Protein AF-A0A183BE46-F1 (afdb_monomer_lite)

Secondary structure (DSSP, 8-state):
-----HHHHHHHHHHHHHHHHHHHHHHHHHHHTTTS-EEEETTTTEEEEEETTTTEEEEEEE-TTS-EEEEEEEE---SS---HHHHHHHHHHHHHH----SS--HHHHHHHHHHHHHHHHHT-

Foldseek 3Di:
DDPPDPVNVVVVVLVVLLVVLVVVVVVLCVVCVVPFVWDADPVQQWIWGQQPQQQKTWIWHADSNLAIATDDIDRPDDPDDDDRVVRRVLGVVLSVVQDADPDSDVVVRNVSVNVSSNVSRVVD

Radius of gyration: 18.11 Å; chains: 1; bounding box: 39×26×67 Å

pLDDT: mean 83.11, std 14.56, range [40.28, 96.25]

Structure (mmCIF, N/CA/C/O backbone):
data_AF-A0A183BE46-F1
#
_entry.id   AF-A0A183BE46-F1
#
loop_
_atom_site.group_PDB
_atom_site.id
_atom_site.type_symbol
_atom_site.label_atom_id
_atom_site.label_alt_id
_atom_site.label_comp_id
_atom_site.label_asym_id
_atom_site.label_entity_id
_atom_site.label_seq_id
_atom_site.pdbx_PDB_ins_code
_atom_site.Cartn_x
_atom_site.Cartn_y
_atom_site.Cartn_z
_atom_site.occupancy
_atom_site.B_iso_or_equiv
_atom_site.auth_seq_id
_atom_site.auth_comp_id
_atom_site.auth_asym_id
_atom_site.auth_atom_id
_atom_site.pdbx_PDB_model_num
ATOM 1 N N . LEU A 1 1 ? -19.612 -8.156 41.092 1.00 40.28 1 LEU A N 1
ATOM 2 C CA . LEU A 1 1 ? -18.341 -7.564 40.618 1.00 40.28 1 LEU A CA 1
ATOM 3 C C . LEU A 1 1 ? -17.839 -8.424 39.471 1.00 40.28 1 LEU A C 1
ATOM 5 O O . LEU A 1 1 ? -17.419 -9.545 39.715 1.00 40.28 1 LEU A O 1
ATOM 9 N N . ALA A 1 2 ? -18.010 -7.967 38.230 1.00 49.69 2 ALA A N 1
ATOM 10 C CA . ALA A 1 2 ? -17.557 -8.710 37.059 1.00 49.69 2 ALA A CA 1
ATOM 11 C C . ALA A 1 2 ? -16.032 -8.586 36.957 1.00 49.69 2 ALA A C 1
ATOM 13 O O . ALA A 1 2 ? -15.508 -7.501 36.714 1.00 49.69 2 ALA A O 1
ATOM 14 N N . THR A 1 3 ? -15.321 -9.685 37.181 1.00 51.53 3 THR A N 1
ATOM 15 C CA . THR A 1 3 ? -13.897 -9.804 36.876 1.00 51.53 3 THR A CA 1
ATOM 16 C C . THR A 1 3 ? -13.743 -9.852 35.359 1.00 51.53 3 THR A C 1
ATOM 18 O O . THR A 1 3 ? -13.797 -10.913 34.742 1.00 51.53 3 THR A O 1
ATOM 21 N N . PHE A 1 4 ? -13.571 -8.691 34.725 1.00 56.66 4 PHE A N 1
ATOM 22 C CA . PHE A 1 4 ? -13.027 -8.664 33.372 1.00 56.66 4 PHE A CA 1
ATOM 23 C C . PHE A 1 4 ? -11.615 -9.251 33.438 1.00 56.66 4 PHE A C 1
ATOM 25 O O . PHE A 1 4 ? -10.715 -8.671 34.041 1.00 56.66 4 PHE A O 1
ATOM 32 N N . SER A 1 5 ? -11.438 -10.446 32.872 1.00 72.88 5 SER A N 1
ATOM 33 C CA . SER A 1 5 ? -10.120 -11.057 32.715 1.00 72.88 5 SER A CA 1
ATOM 34 C C . SER A 1 5 ? -9.223 -10.108 31.920 1.00 72.88 5 SER A C 1
ATOM 36 O O . SER A 1 5 ? -9.648 -9.576 30.891 1.00 72.88 5 SER A O 1
ATOM 38 N N . ALA A 1 6 ? -7.976 -9.925 32.363 1.00 72.25 6 ALA A N 1
ATOM 39 C CA . ALA A 1 6 ? -6.979 -9.125 31.652 1.00 72.25 6 ALA A CA 1
ATOM 40 C C . ALA A 1 6 ? -6.847 -9.546 30.174 1.00 72.25 6 ALA A C 1
ATOM 42 O O . ALA A 1 6 ? -6.674 -8.696 29.306 1.00 72.25 6 ALA A O 1
ATOM 43 N N . ALA A 1 7 ? -7.039 -10.835 29.866 1.00 76.56 7 ALA A N 1
ATOM 44 C CA . ALA A 1 7 ? -7.041 -11.346 28.495 1.00 76.56 7 ALA A CA 1
ATOM 45 C C . ALA A 1 7 ? -8.193 -10.778 27.643 1.00 76.56 7 ALA A C 1
ATOM 47 O O . ALA A 1 7 ? -8.002 -10.463 26.470 1.00 76.56 7 ALA A O 1
ATOM 48 N N . GLY A 1 8 ? -9.378 -10.596 28.237 1.00 79.62 8 GLY A N 1
ATOM 49 C CA . GLY A 1 8 ? -10.530 -9.994 27.563 1.00 79.62 8 GLY A CA 1
ATOM 50 C C . GLY A 1 8 ? -10.310 -8.513 27.259 1.00 79.62 8 GLY A C 1
ATOM 51 O O . GLY A 1 8 ? -10.593 -8.064 26.152 1.00 79.62 8 GLY A O 1
ATOM 52 N N . ALA A 1 9 ? -9.734 -7.766 28.205 1.00 83.00 9 ALA A N 1
ATOM 53 C CA . ALA A 1 9 ? -9.386 -6.361 27.991 1.00 83.00 9 ALA A CA 1
ATOM 54 C C . ALA A 1 9 ? -8.320 -6.190 26.892 1.00 83.00 9 ALA A C 1
ATOM 56 O O . ALA A 1 9 ? -8.456 -5.320 26.036 1.00 83.00 9 ALA A O 1
ATOM 57 N N . VAL A 1 10 ? -7.297 -7.053 26.862 1.00 86.88 10 VAL A N 1
ATOM 58 C CA . VAL A 1 10 ? -6.252 -7.034 25.822 1.00 86.88 10 VAL A CA 1
ATOM 59 C C . VAL A 1 10 ? -6.833 -7.306 24.432 1.00 86.88 10 VAL A C 1
ATOM 61 O O . VAL A 1 10 ? -6.495 -6.596 23.485 1.00 86.88 10 VAL A O 1
ATOM 64 N N . LEU A 1 11 ? -7.739 -8.281 24.305 1.00 88.81 11 LEU A N 1
ATOM 65 C CA . LEU A 1 11 ? -8.399 -8.587 23.032 1.00 88.81 11 LEU A CA 1
ATOM 66 C C . LEU A 1 11 ? -9.209 -7.389 22.513 1.00 88.81 11 LEU A C 1
ATOM 68 O O . LEU A 1 11 ? -9.102 -7.032 21.341 1.00 88.81 11 LEU A O 1
ATOM 72 N N . VAL A 1 12 ? -9.997 -6.751 23.384 1.00 90.00 12 VAL A N 1
ATOM 73 C CA . VAL A 1 12 ? -10.809 -5.580 23.018 1.00 90.00 12 VAL A CA 1
ATOM 74 C C . VAL A 1 12 ? -9.919 -4.424 22.564 1.00 90.00 12 VAL A C 1
ATOM 76 O O . VAL A 1 12 ? -10.164 -3.861 21.498 1.00 90.00 12 VAL A O 1
ATOM 79 N N . SER A 1 13 ? -8.852 -4.119 23.308 1.00 87.62 13 SER A N 1
ATOM 80 C CA . SER A 1 13 ? -7.895 -3.070 22.938 1.00 87.62 13 SER A CA 1
ATOM 81 C C . SER A 1 13 ? -7.216 -3.349 21.595 1.00 87.62 13 SER A C 1
ATOM 83 O O . SER A 1 13 ? -7.064 -2.443 20.776 1.00 87.62 13 SER A O 1
ATOM 85 N N . TYR A 1 14 ? -6.846 -4.606 21.329 1.00 88.81 14 TYR A N 1
ATOM 86 C CA . TYR A 1 14 ? -6.268 -5.009 20.046 1.00 88.81 14 TYR A CA 1
ATOM 87 C C . TYR A 1 14 ? -7.249 -4.799 18.883 1.00 88.81 14 TYR A C 1
ATOM 89 O O . TYR A 1 14 ? -6.884 -4.217 17.860 1.00 88.81 14 TYR A O 1
ATOM 97 N N . LEU A 1 15 ? -8.508 -5.217 19.045 1.00 91.38 15 LEU A N 1
ATOM 98 C CA . LEU A 1 15 ? -9.544 -5.035 18.026 1.00 91.38 15 LEU A CA 1
ATOM 99 C C . LEU A 1 15 ? -9.830 -3.553 17.762 1.00 91.38 15 LEU A C 1
ATOM 101 O O . LEU A 1 15 ? -9.917 -3.147 16.605 1.00 91.38 15 LEU A O 1
ATOM 105 N N . GLN A 1 16 ? -9.923 -2.737 18.813 1.00 91.94 16 GLN A N 1
ATOM 106 C CA . GLN A 1 16 ? -10.114 -1.291 18.686 1.00 91.94 16 GLN A CA 1
ATOM 107 C C . GLN A 1 16 ? -8.945 -0.626 17.956 1.00 91.94 16 GLN A C 1
ATOM 109 O O . GLN A 1 16 ? -9.166 0.166 17.042 1.00 91.94 16 GLN A O 1
ATOM 114 N N . SER A 1 17 ? -7.706 -0.980 18.309 1.00 90.62 17 SER A N 1
ATOM 115 C CA . SER A 1 17 ? -6.513 -0.464 17.633 1.00 90.62 17 SER A CA 1
ATOM 116 C C . SER A 1 17 ? -6.513 -0.816 16.146 1.00 90.62 17 SER A C 1
ATOM 118 O O . SER A 1 17 ? -6.275 0.061 15.317 1.00 90.62 17 SER A O 1
ATOM 120 N N . ARG A 1 18 ? -6.845 -2.063 15.796 1.00 91.69 18 ARG A N 1
ATOM 121 C CA . ARG A 1 18 ? -6.942 -2.494 14.399 1.00 91.69 18 ARG A CA 1
ATOM 122 C C . ARG A 1 18 ? -8.013 -1.716 13.630 1.00 91.69 18 ARG A C 1
ATOM 124 O O . ARG A 1 18 ? -7.743 -1.256 12.526 1.00 91.69 18 ARG A O 1
ATOM 131 N N . LEU A 1 19 ? -9.201 -1.539 14.211 1.00 93.69 19 LEU A N 1
ATOM 132 C CA . LEU A 1 19 ? -10.288 -0.780 13.581 1.00 93.69 19 LEU A CA 1
ATOM 133 C C . LEU A 1 19 ? -9.902 0.684 13.336 1.00 93.69 19 LEU A C 1
ATOM 135 O O . LEU A 1 19 ? -10.228 1.228 12.285 1.00 93.69 19 LEU A O 1
ATOM 139 N N . LEU A 1 20 ? -9.186 1.308 14.276 1.00 93.81 20 LEU A N 1
ATOM 140 C CA . LEU A 1 20 ? -8.682 2.674 14.117 1.00 93.81 20 LEU A CA 1
ATOM 141 C C . LEU A 1 20 ? -7.651 2.773 12.989 1.00 93.81 20 LEU A C 1
ATOM 143 O O . LEU A 1 20 ? -7.758 3.662 12.149 1.00 93.81 20 LEU A O 1
ATOM 147 N N . VAL A 1 21 ? -6.693 1.844 12.935 1.00 92.81 21 VAL A N 1
ATOM 148 C CA . VAL A 1 21 ? -5.698 1.777 11.852 1.00 92.81 21 VAL A CA 1
ATOM 149 C C . VAL A 1 21 ? -6.381 1.626 10.495 1.00 92.81 21 VAL A C 1
ATOM 151 O O . VAL A 1 21 ? -6.057 2.357 9.563 1.00 92.81 21 VAL A O 1
ATOM 154 N N . ASP A 1 22 ? -7.347 0.713 10.385 1.00 93.50 22 ASP A N 1
ATOM 155 C CA . ASP A 1 22 ? -8.064 0.467 9.133 1.00 93.50 22 ASP A CA 1
ATOM 156 C C . ASP A 1 22 ? -8.912 1.686 8.719 1.00 93.50 22 ASP A C 1
ATOM 158 O O . ASP A 1 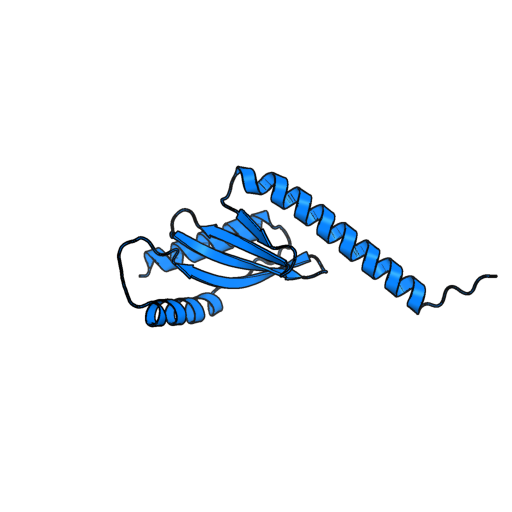22 ? -8.988 2.014 7.534 1.00 93.50 22 ASP A O 1
ATOM 162 N N . ALA A 1 23 ? -9.503 2.410 9.675 1.00 93.81 23 ALA A N 1
ATOM 163 C CA . ALA A 1 23 ? -10.226 3.652 9.404 1.00 93.81 23 ALA A CA 1
ATOM 164 C C . ALA A 1 23 ? -9.300 4.773 8.901 1.00 93.81 23 ALA A C 1
ATOM 166 O O . ALA A 1 23 ? -9.628 5.430 7.911 1.00 93.81 23 ALA A O 1
ATOM 167 N N . CYS A 1 24 ? -8.140 4.966 9.539 1.00 93.62 24 CYS A N 1
ATOM 168 C CA . CYS A 1 24 ? -7.131 5.932 9.097 1.00 93.62 24 CYS A CA 1
ATOM 169 C C . CYS A 1 24 ? -6.619 5.599 7.693 1.00 93.62 24 CYS A C 1
ATOM 171 O O . CYS A 1 24 ? -6.650 6.458 6.815 1.00 93.62 24 CYS A O 1
ATOM 173 N N . LEU A 1 25 ? -6.251 4.336 7.451 1.00 94.31 25 LEU A N 1
ATOM 174 C CA . LEU A 1 25 ? -5.797 3.884 6.139 1.00 94.31 25 LEU A CA 1
ATOM 175 C C . LEU A 1 25 ? -6.857 4.143 5.063 1.00 94.31 25 LEU A C 1
ATOM 177 O O . LEU A 1 25 ? -6.542 4.676 4.006 1.00 94.31 25 LEU A O 1
ATOM 181 N N . ASN A 1 26 ? -8.126 3.822 5.326 1.00 94.38 26 ASN A N 1
ATOM 182 C CA . ASN A 1 26 ? -9.205 4.073 4.367 1.00 94.38 26 ASN A CA 1
ATOM 183 C C . ASN A 1 26 ? -9.386 5.565 4.049 1.00 94.38 26 ASN A C 1
ATOM 185 O O . ASN A 1 26 ? -9.653 5.916 2.895 1.00 94.38 26 ASN A O 1
ATOM 189 N N . ALA A 1 27 ? -9.238 6.444 5.044 1.00 94.50 27 ALA A N 1
ATOM 190 C CA . ALA A 1 27 ? -9.290 7.888 4.834 1.00 94.50 27 ALA A CA 1
ATOM 191 C C . ALA A 1 27 ? -8.132 8.364 3.941 1.00 94.50 27 ALA A C 1
ATOM 193 O O . ALA A 1 27 ? -8.365 9.087 2.966 1.00 94.50 27 ALA A O 1
ATOM 194 N N . ASP A 1 28 ? -6.913 7.891 4.210 1.00 94.50 28 ASP A N 1
ATOM 195 C CA . ASP A 1 28 ? -5.735 8.211 3.405 1.00 94.50 28 ASP A CA 1
ATOM 196 C C . ASP A 1 28 ? -5.864 7.687 1.975 1.00 94.50 28 ASP A C 1
ATOM 198 O O . ASP A 1 28 ? -5.697 8.452 1.026 1.00 94.50 28 ASP A O 1
ATOM 202 N N . LEU A 1 29 ? -6.266 6.426 1.791 1.00 94.31 29 LEU A N 1
ATOM 203 C CA . LEU A 1 29 ? -6.492 5.835 0.470 1.00 94.31 29 LEU A CA 1
ATOM 204 C C . LEU A 1 29 ? -7.542 6.604 -0.332 1.00 94.31 29 LEU A C 1
ATOM 206 O O . LEU A 1 29 ? -7.355 6.851 -1.521 1.00 94.31 29 LEU A O 1
ATOM 210 N N . THR A 1 30 ? -8.634 7.023 0.309 1.00 94.06 30 THR A N 1
ATOM 211 C CA . THR A 1 30 ? -9.690 7.809 -0.347 1.00 94.06 30 THR A CA 1
ATOM 212 C C . THR A 1 30 ? -9.157 9.144 -0.861 1.00 94.06 30 THR A C 1
ATOM 214 O O . THR A 1 30 ? -9.519 9.583 -1.957 1.00 94.06 30 THR A O 1
ATOM 217 N N . ARG A 1 31 ? -8.288 9.794 -0.084 1.00 94.69 31 ARG A N 1
ATOM 218 C CA . ARG A 1 31 ? -7.655 11.057 -0.464 1.00 94.69 31 ARG A CA 1
ATOM 219 C C . ARG A 1 31 ? -6.609 10.857 -1.564 1.00 94.69 31 ARG A C 1
ATOM 221 O O . ARG A 1 31 ? -6.618 11.597 -2.546 1.00 94.69 31 ARG A O 1
ATOM 228 N N . LEU A 1 32 ? -5.746 9.854 -1.420 1.00 92.81 32 LEU A N 1
ATOM 229 C CA . LEU A 1 32 ? -4.570 9.627 -2.264 1.00 92.81 32 LEU A CA 1
ATOM 230 C C . LEU A 1 32 ? -4.889 8.990 -3.614 1.00 92.81 32 LEU A C 1
ATOM 232 O O . LEU A 1 32 ? -4.238 9.323 -4.600 1.00 92.81 32 LEU A O 1
ATOM 236 N N . ARG A 1 33 ? -5.937 8.164 -3.714 1.00 92.75 33 ARG A N 1
ATOM 237 C CA . ARG A 1 33 ? -6.401 7.592 -4.995 1.00 92.75 33 ARG A CA 1
ATOM 238 C C . ARG A 1 33 ? -6.788 8.639 -6.040 1.00 92.75 33 ARG A C 1
ATOM 240 O O . ARG A 1 33 ? -6.864 8.328 -7.221 1.00 92.75 33 ARG A O 1
ATOM 247 N N . ARG A 1 34 ? -7.053 9.880 -5.620 1.00 89.31 34 ARG A N 1
ATOM 248 C CA . ARG A 1 34 ? -7.316 11.005 -6.534 1.00 89.31 34 ARG A CA 1
ATOM 249 C C . ARG A 1 34 ? -6.044 11.576 -7.161 1.00 89.31 34 ARG A C 1
ATOM 251 O O . ARG A 1 34 ? -6.140 12.315 -8.131 1.00 89.31 34 ARG A O 1
ATOM 258 N N . GLN A 1 35 ? -4.889 11.291 -6.569 1.00 90.00 35 GLN A N 1
ATOM 259 C CA . GLN A 1 35 ? -3.596 11.878 -6.922 1.00 90.00 35 GLN A CA 1
ATOM 260 C C . GLN A 1 35 ? -2.650 10.840 -7.525 1.00 90.00 35 GLN A C 1
ATOM 262 O O . GLN A 1 35 ? -1.843 11.174 -8.386 1.00 90.00 35 GLN A O 1
ATOM 267 N N . TYR A 1 36 ? -2.775 9.584 -7.099 1.00 88.56 36 TYR A N 1
ATOM 268 C CA . TYR A 1 36 ? -1.886 8.501 -7.483 1.00 88.56 36 TYR A CA 1
ATOM 269 C C . TYR A 1 36 ? -2.683 7.280 -7.963 1.00 88.56 36 TYR A C 1
ATOM 271 O O . TYR A 1 36 ? -3.742 6.976 -7.401 1.00 88.56 36 TYR A O 1
ATOM 279 N N . PRO A 1 37 ? -2.168 6.542 -8.961 1.00 89.88 37 PRO A N 1
ATOM 280 C CA . PRO A 1 37 ? -2.741 5.276 -9.409 1.00 89.88 37 PRO A CA 1
ATOM 281 C C . PRO A 1 37 ? -2.456 4.180 -8.371 1.00 89.88 37 PRO A C 1
ATOM 283 O O . PRO A 1 37 ? -1.468 3.447 -8.446 1.00 89.88 37 PRO A O 1
ATOM 286 N N . ILE A 1 38 ? -3.329 4.121 -7.369 1.00 92.62 38 ILE A N 1
ATOM 287 C CA . ILE A 1 38 ? -3.214 3.245 -6.206 1.00 92.62 38 ILE A CA 1
ATOM 288 C C . ILE A 1 38 ? -4.350 2.226 -6.200 1.00 92.62 38 ILE A C 1
ATOM 290 O O . ILE A 1 38 ? -5.527 2.600 -6.223 1.00 92.62 38 ILE A O 1
ATOM 294 N N . ASP A 1 39 ? -4.001 0.954 -6.040 1.00 93.12 39 ASP A N 1
ATOM 295 C CA . ASP A 1 39 ? -4.945 -0.136 -5.820 1.00 93.12 39 ASP A CA 1
ATOM 296 C C . ASP A 1 39 ? -4.723 -0.800 -4.453 1.00 93.12 39 ASP A C 1
ATOM 298 O O . ASP A 1 39 ? -3.593 -0.967 -4.007 1.00 93.12 39 ASP A O 1
ATOM 302 N N . TRP A 1 40 ? -5.806 -1.141 -3.756 1.00 94.31 40 TRP A N 1
ATOM 303 C CA . TRP A 1 40 ? -5.746 -1.701 -2.400 1.00 94.31 40 TRP A CA 1
ATOM 304 C C . TRP A 1 40 ? -6.413 -3.069 -2.379 1.00 94.31 40 TRP A C 1
ATOM 306 O O . TRP A 1 40 ? -7.618 -3.167 -2.612 1.00 94.31 40 TRP A O 1
ATOM 316 N N . ASP A 1 41 ? -5.637 -4.093 -2.025 1.00 94.38 41 ASP A N 1
ATOM 317 C CA . ASP A 1 41 ? -6.100 -5.449 -1.754 1.00 94.38 41 ASP A CA 1
ATOM 318 C C . ASP A 1 41 ? -6.270 -5.635 -0.231 1.00 94.38 41 ASP A C 1
ATOM 320 O O . ASP A 1 41 ? -5.291 -5.887 0.486 1.00 94.38 41 ASP A O 1
ATOM 324 N N . PRO A 1 42 ? -7.504 -5.545 0.301 1.00 91.06 42 PRO A N 1
ATOM 325 C CA . PRO A 1 42 ? -7.758 -5.712 1.729 1.00 91.06 42 PRO A CA 1
ATOM 326 C C . PRO A 1 42 ? -7.528 -7.145 2.224 1.00 91.06 42 PRO A C 1
ATOM 328 O O . PRO A 1 42 ? -7.295 -7.327 3.420 1.00 91.06 42 PRO A O 1
ATOM 331 N N . ALA A 1 43 ? -7.597 -8.156 1.349 1.00 91.88 43 ALA A N 1
ATOM 332 C CA . ALA A 1 43 ? -7.434 -9.554 1.739 1.00 91.88 43 ALA A CA 1
ATOM 333 C C . ALA A 1 43 ? -5.969 -9.860 2.065 1.00 91.88 43 ALA A C 1
ATOM 335 O O . ALA A 1 43 ? -5.682 -10.532 3.056 1.00 91.88 43 ALA A O 1
ATOM 336 N N . LYS A 1 44 ? -5.046 -9.314 1.267 1.00 93.31 44 LYS A N 1
ATOM 337 C CA . LYS A 1 44 ? -3.596 -9.426 1.500 1.00 93.31 44 LYS A CA 1
ATOM 338 C C . LYS A 1 44 ? -3.024 -8.27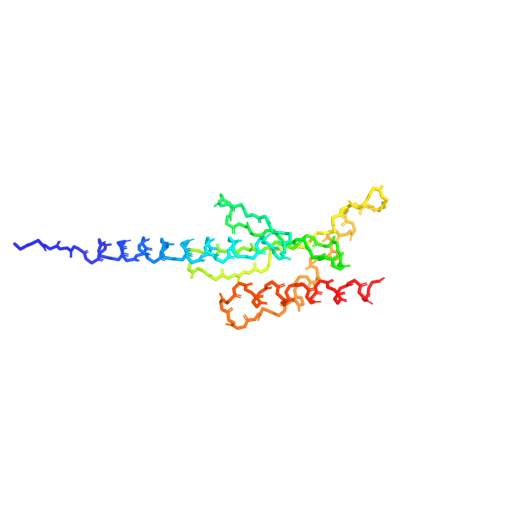5 2.329 1.00 93.31 44 LYS A C 1
ATOM 340 O O . LYS A 1 44 ? -1.885 -8.355 2.775 1.00 93.31 44 LYS A O 1
ATOM 345 N N . ARG A 1 45 ? -3.808 -7.213 2.551 1.00 94.69 45 ARG A N 1
ATOM 346 C CA . ARG A 1 45 ? -3.353 -5.916 3.080 1.00 94.69 45 ARG A CA 1
ATOM 347 C C . ARG A 1 45 ? -2.193 -5.343 2.266 1.00 94.69 45 ARG A C 1
ATOM 349 O O . ARG A 1 45 ? -1.207 -4.853 2.822 1.00 94.69 45 ARG A O 1
ATOM 356 N N . HIS A 1 46 ? -2.315 -5.448 0.948 1.00 96.25 46 HIS A N 1
ATOM 357 C CA . HIS A 1 46 ? -1.324 -4.964 0.000 1.00 96.25 46 HIS A CA 1
ATOM 358 C C . HIS A 1 46 ? -1.841 -3.724 -0.712 1.00 96.25 46 HIS A C 1
ATOM 360 O O . HIS A 1 46 ? -2.981 -3.667 -1.167 1.00 96.25 46 HIS A O 1
ATOM 366 N N . LEU A 1 47 ? -0.972 -2.731 -0.801 1.00 95.06 47 LEU A N 1
ATOM 367 C CA . LEU A 1 47 ? -1.185 -1.503 -1.527 1.00 95.06 47 LEU A CA 1
ATOM 368 C C . LEU A 1 47 ? -0.275 -1.506 -2.749 1.00 95.06 47 LEU A C 1
ATOM 370 O O . LEU A 1 47 ? 0.947 -1.502 -2.620 1.00 95.06 47 LEU A O 1
ATOM 374 N N . HIS A 1 48 ? -0.879 -1.508 -3.923 1.00 93.62 48 HIS A N 1
ATOM 375 C CA . HIS A 1 48 ? -0.182 -1.429 -5.190 1.00 93.62 48 HIS A CA 1
ATOM 376 C C . HIS A 1 48 ? -0.142 0.027 -5.650 1.00 93.62 48 HIS A C 1
ATOM 378 O O . HIS A 1 48 ? -1.175 0.688 -5.733 1.00 93.62 48 HIS A O 1
ATOM 384 N N . LEU A 1 49 ? 1.053 0.526 -5.941 1.00 92.81 49 LEU A N 1
ATOM 385 C CA . LEU A 1 49 ? 1.310 1.879 -6.416 1.00 92.81 49 LEU A CA 1
ATOM 386 C C . LEU A 1 49 ? 1.976 1.786 -7.785 1.00 92.81 49 LEU A C 1
ATOM 388 O O . LEU A 1 49 ? 3.090 1.278 -7.897 1.00 92.81 49 LEU A O 1
ATOM 392 N N . LEU A 1 50 ? 1.312 2.289 -8.825 1.00 89.88 50 LEU A N 1
ATOM 393 C CA . LEU A 1 50 ? 1.950 2.436 -10.128 1.00 89.88 50 LEU A CA 1
ATOM 394 C C . LEU A 1 50 ? 2.760 3.736 -10.142 1.00 89.88 50 LEU A C 1
ATOM 396 O O . LEU A 1 50 ? 2.214 4.839 -10.127 1.00 89.88 50 LEU A O 1
ATOM 400 N N . THR A 1 51 ? 4.078 3.612 -10.164 1.00 84.81 51 THR A N 1
ATOM 401 C CA . THR A 1 51 ? 4.961 4.775 -10.140 1.00 84.81 51 THR A CA 1
ATOM 402 C C . THR A 1 51 ? 4.965 5.437 -11.518 1.00 84.81 51 THR A C 1
ATOM 404 O O . THR A 1 51 ? 5.292 4.830 -12.539 1.00 84.81 51 THR A O 1
ATOM 407 N N . GLY A 1 52 ? 4.507 6.691 -11.566 1.00 69.62 52 GLY A N 1
ATOM 408 C CA . GLY A 1 52 ? 4.114 7.337 -12.822 1.00 69.62 52 GLY A CA 1
ATOM 409 C C . GLY A 1 52 ? 5.254 7.553 -13.821 1.00 69.62 52 GLY A C 1
ATOM 410 O O . GLY A 1 52 ? 5.011 7.511 -15.021 1.00 69.62 52 GLY A O 1
ATOM 411 N N . ARG A 1 53 ? 6.487 7.777 -13.347 1.00 67.31 53 ARG A N 1
ATOM 412 C CA . ARG A 1 53 ? 7.659 8.013 -14.213 1.00 67.31 53 ARG A CA 1
ATOM 413 C C . ARG A 1 53 ? 8.400 6.737 -14.601 1.00 67.31 53 ARG A C 1
ATOM 415 O O . ARG A 1 53 ? 8.941 6.679 -15.695 1.00 67.31 53 ARG A O 1
ATOM 422 N N . ALA A 1 54 ? 8.399 5.738 -13.724 1.00 67.50 54 ALA A N 1
ATOM 423 C CA . ALA A 1 54 ? 9.183 4.520 -13.894 1.00 67.50 54 ALA A CA 1
ATOM 424 C C . ALA A 1 54 ? 8.384 3.358 -14.506 1.00 67.50 54 ALA A C 1
ATOM 426 O O . ALA A 1 54 ? 8.958 2.348 -14.889 1.00 67.50 54 ALA A O 1
ATOM 427 N N . ASN A 1 55 ? 7.050 3.468 -14.588 1.00 81.56 55 ASN A N 1
ATOM 428 C CA . ASN A 1 55 ? 6.175 2.366 -15.003 1.00 81.56 55 ASN A CA 1
ATOM 429 C C . ASN A 1 55 ? 6.416 1.079 -14.175 1.00 81.56 55 ASN A C 1
ATOM 431 O O . ASN A 1 55 ? 6.250 -0.045 -14.651 1.00 81.56 55 ASN A O 1
ATOM 435 N N . ILE A 1 56 ? 6.803 1.254 -12.907 1.00 86.94 56 ILE A N 1
ATOM 436 C CA . ILE A 1 56 ? 7.018 0.177 -11.939 1.00 86.94 56 ILE A CA 1
ATOM 437 C C . ILE A 1 56 ? 5.795 0.101 -11.032 1.00 86.94 56 ILE A C 1
ATOM 439 O O . ILE A 1 56 ? 5.381 1.100 -10.441 1.00 86.94 56 ILE A O 1
ATOM 443 N N . LEU A 1 57 ? 5.233 -1.094 -10.896 1.00 90.06 57 LEU A N 1
ATOM 444 C CA . LEU A 1 57 ? 4.250 -1.442 -9.888 1.00 90.06 57 LEU A CA 1
ATOM 445 C C . LEU A 1 57 ? 4.967 -1.789 -8.578 1.00 90.06 57 LEU A C 1
ATOM 447 O O . LEU A 1 57 ? 5.547 -2.866 -8.431 1.00 90.06 57 LEU A O 1
ATOM 451 N N . ALA A 1 58 ? 4.909 -0.875 -7.618 1.00 92.31 58 ALA A N 1
ATOM 452 C CA . ALA A 1 58 ? 5.407 -1.086 -6.270 1.00 92.31 58 ALA A CA 1
ATOM 453 C C . ALA A 1 58 ? 4.318 -1.690 -5.378 1.00 92.31 58 ALA A C 1
ATOM 455 O O . ALA A 1 58 ? 3.159 -1.282 -5.433 1.00 92.31 58 ALA A O 1
ATOM 456 N N . THR A 1 59 ? 4.685 -2.654 -4.534 1.00 94.69 59 THR A N 1
ATOM 457 C CA . THR A 1 59 ? 3.769 -3.297 -3.585 1.00 94.69 59 THR A CA 1
ATOM 458 C C . THR A 1 59 ? 4.209 -3.018 -2.156 1.00 94.69 59 THR A C 1
ATOM 460 O O . THR A 1 59 ? 5.275 -3.452 -1.719 1.00 94.69 59 THR A O 1
ATOM 463 N N . LEU A 1 60 ? 3.358 -2.315 -1.414 1.00 95.81 60 LEU A N 1
ATOM 464 C CA . LEU A 1 60 ? 3.507 -2.043 0.009 1.00 95.81 60 LEU A CA 1
ATOM 465 C C . LEU A 1 60 ? 2.611 -2.991 0.812 1.00 95.81 60 LEU A C 1
ATOM 467 O O . LEU A 1 60 ? 1.404 -3.052 0.600 1.00 95.81 60 LEU A O 1
ATOM 471 N N . SER A 1 61 ? 3.185 -3.707 1.772 1.00 95.81 61 SER A N 1
ATOM 472 C CA . SER A 1 61 ? 2.419 -4.432 2.788 1.00 95.81 61 SER A CA 1
ATOM 473 C C . SER A 1 61 ? 2.059 -3.501 3.946 1.00 95.81 61 SER A C 1
ATOM 475 O O . SER A 1 61 ? 2.880 -2.681 4.365 1.00 95.81 61 SER A O 1
ATOM 477 N N . VAL A 1 62 ? 0.838 -3.632 4.469 1.00 94.94 62 VAL A N 1
ATOM 478 C CA . VAL A 1 62 ? 0.341 -2.833 5.597 1.00 94.94 62 VAL A CA 1
ATOM 479 C C . VAL A 1 62 ? 0.014 -3.748 6.767 1.00 94.94 62 VAL A C 1
ATOM 481 O O . VAL A 1 62 ? -0.919 -4.552 6.714 1.00 94.94 62 VAL A O 1
ATOM 484 N N . SER A 1 63 ? 0.747 -3.618 7.867 1.00 93.06 63 SER A N 1
ATOM 485 C CA . SER A 1 63 ? 0.493 -4.411 9.069 1.00 93.06 63 SER A CA 1
ATOM 486 C C . SER A 1 63 ? -0.832 -4.021 9.744 1.00 93.06 63 SER A C 1
ATOM 488 O O . SER A 1 63 ? -1.416 -2.963 9.491 1.00 93.06 63 SER A O 1
ATOM 490 N N . THR A 1 64 ? -1.300 -4.846 10.683 1.00 90.38 64 THR A N 1
ATOM 491 C CA . THR A 1 64 ? -2.455 -4.503 11.535 1.00 90.38 64 THR A CA 1
ATOM 492 C C . THR A 1 64 ? -2.168 -3.358 12.509 1.00 90.38 64 THR A C 1
ATOM 494 O O . THR A 1 64 ? -3.100 -2.819 13.094 1.00 90.38 64 THR A O 1
ATOM 497 N N . SER A 1 65 ? -0.896 -2.994 12.706 1.00 90.00 65 SER A N 1
ATOM 498 C CA . SER A 1 65 ? -0.478 -1.832 13.503 1.00 90.00 65 SER A CA 1
ATOM 499 C C . SER A 1 65 ? -0.320 -0.552 12.673 1.00 90.00 65 SER A C 1
ATOM 501 O O . SER A 1 65 ? 0.029 0.488 13.232 1.00 90.00 65 SER A O 1
ATOM 503 N N . GLY A 1 66 ? -0.560 -0.624 11.357 1.00 90.31 66 GLY A N 1
ATOM 504 C CA . GLY A 1 66 ? -0.435 0.504 10.430 1.00 90.31 66 GLY A CA 1
ATOM 505 C C . GLY A 1 66 ? 1.001 0.787 9.994 1.00 90.31 66 GLY A C 1
ATOM 506 O O . GLY A 1 66 ? 1.286 1.875 9.512 1.00 90.31 66 GLY A O 1
ATOM 507 N N . ALA A 1 67 ? 1.921 -0.156 10.200 1.00 92.94 67 ALA A N 1
ATOM 508 C CA . ALA A 1 67 ? 3.272 -0.050 9.665 1.00 92.94 67 ALA A CA 1
ATOM 509 C C . ALA A 1 67 ? 3.282 -0.482 8.195 1.00 92.94 67 ALA A C 1
ATOM 511 O O . ALA A 1 67 ? 2.654 -1.483 7.840 1.00 92.94 67 ALA A O 1
ATOM 512 N N . PHE A 1 68 ? 4.027 0.249 7.375 1.00 95.19 68 PHE A N 1
ATOM 513 C CA . PHE A 1 68 ? 4.227 -0.049 5.964 1.00 95.19 68 PHE A CA 1
ATOM 514 C C . PHE A 1 68 ? 5.567 -0.753 5.750 1.00 95.19 68 PHE A C 1
ATOM 516 O O . PHE A 1 68 ? 6.511 -0.582 6.526 1.00 95.19 68 PHE A O 1
ATOM 523 N N . ARG A 1 69 ? 5.648 -1.565 4.698 1.00 94.94 69 ARG A N 1
ATOM 524 C CA . ARG A 1 69 ? 6.902 -2.137 4.200 1.00 94.94 69 ARG A CA 1
ATOM 525 C C . ARG A 1 69 ? 6.797 -2.358 2.702 1.00 94.94 69 ARG A C 1
ATOM 527 O O . ARG A 1 69 ? 5.820 -2.959 2.258 1.00 94.94 69 ARG A O 1
ATOM 534 N N . LEU A 1 70 ? 7.806 -1.934 1.951 1.00 94.38 70 LEU A N 1
ATOM 535 C CA . LEU A 1 70 ? 7.935 -2.257 0.533 1.00 94.38 70 LEU A CA 1
ATOM 536 C C . LEU A 1 70 ? 8.354 -3.724 0.395 1.00 94.38 70 LEU A C 1
ATOM 538 O O . LEU A 1 70 ? 9.323 -4.151 1.016 1.00 94.38 70 LEU A O 1
ATOM 542 N N . VAL A 1 71 ? 7.567 -4.509 -0.338 1.00 93.56 71 VAL A N 1
ATOM 543 C CA . VAL A 1 71 ? 7.727 -5.974 -0.426 1.00 93.56 71 VAL A CA 1
ATOM 544 C C . VAL A 1 71 ? 7.845 -6.486 -1.856 1.00 93.56 71 VAL A C 1
ATOM 546 O O . VAL A 1 71 ? 8.060 -7.676 -2.057 1.00 93.56 71 VAL A O 1
ATOM 549 N N . GLY A 1 72 ? 7.695 -5.617 -2.852 1.00 90.19 72 GLY A N 1
ATOM 550 C CA . GLY A 1 72 ? 7.837 -6.018 -4.241 1.00 90.19 72 GLY A CA 1
ATOM 551 C C . GLY A 1 72 ? 7.859 -4.835 -5.191 1.00 90.19 72 GLY A C 1
ATOM 552 O O . GLY A 1 72 ? 7.220 -3.812 -4.939 1.00 90.19 72 GLY A O 1
ATOM 553 N N . LEU A 1 73 ? 8.581 -5.021 -6.288 1.00 89.50 73 LEU A N 1
ATOM 554 C CA . LEU A 1 73 ? 8.674 -4.117 -7.424 1.00 89.50 73 LEU A CA 1
ATOM 555 C C . LEU A 1 73 ? 8.534 -4.962 -8.687 1.00 89.50 73 LEU A C 1
ATOM 557 O O . LEU A 1 73 ? 9.082 -6.060 -8.762 1.00 89.50 73 LEU A O 1
ATOM 561 N N . GLN A 1 74 ? 7.779 -4.467 -9.658 1.00 84.56 74 GLN A N 1
ATOM 562 C CA . GLN A 1 74 ? 7.570 -5.154 -10.926 1.00 84.56 74 GLN A CA 1
ATOM 563 C C . GLN A 1 74 ? 7.427 -4.125 -12.045 1.00 84.56 74 GLN A C 1
ATOM 565 O O . GLN A 1 74 ? 6.630 -3.201 -11.915 1.00 84.56 74 GLN A O 1
ATOM 570 N N . HIS A 1 75 ? 8.133 -4.286 -13.166 1.00 80.94 75 HIS A N 1
ATOM 571 C CA . HIS A 1 75 ? 7.829 -3.496 -14.361 1.00 80.94 75 HIS A CA 1
ATOM 572 C C . HIS A 1 75 ? 6.422 -3.847 -14.837 1.00 80.94 75 HIS A C 1
ATOM 574 O O . HIS A 1 75 ? 6.087 -5.017 -15.037 1.00 80.94 75 HIS A O 1
ATOM 580 N N . LYS A 1 76 ? 5.585 -2.835 -15.047 1.00 72.38 76 LYS A N 1
ATOM 581 C CA . LYS A 1 76 ? 4.317 -3.046 -15.729 1.00 72.38 76 LYS A CA 1
ATOM 582 C C . LYS A 1 76 ? 4.649 -3.274 -17.201 1.00 72.38 76 LYS A C 1
ATOM 584 O O . LYS A 1 76 ? 5.002 -2.322 -17.889 1.00 72.38 76 LYS A O 1
ATOM 589 N N . ALA A 1 77 ? 4.583 -4.529 -17.645 1.00 58.47 77 ALA A N 1
ATOM 590 C CA . ALA A 1 77 ? 4.896 -4.912 -19.018 1.00 58.47 77 ALA A CA 1
ATOM 591 C C . ALA A 1 77 ? 4.201 -3.962 -20.005 1.00 58.47 77 ALA A C 1
ATOM 593 O O . ALA A 1 77 ? 2.974 -3.830 -20.003 1.00 58.47 77 ALA A O 1
ATOM 594 N N . THR A 1 78 ? 5.005 -3.260 -20.796 1.00 53.94 78 THR A N 1
ATOM 595 C CA . THR A 1 78 ? 4.544 -2.641 -22.038 1.00 53.94 78 THR A CA 1
ATOM 596 C C . THR A 1 78 ? 4.554 -3.753 -23.088 1.00 53.94 78 THR A C 1
ATOM 598 O O . THR A 1 78 ? 5.361 -4.671 -22.967 1.00 53.94 78 THR A O 1
ATOM 601 N N . ASP A 1 79 ? 3.673 -3.707 -24.091 1.00 51.66 79 ASP A N 1
ATOM 602 C CA . ASP A 1 79 ? 3.541 -4.758 -25.127 1.00 51.66 79 ASP A CA 1
ATOM 603 C C . ASP A 1 79 ? 4.856 -5.105 -25.857 1.00 51.66 79 ASP A C 1
ATOM 605 O O . ASP A 1 79 ? 4.955 -6.141 -26.511 1.00 51.66 79 ASP A O 1
ATOM 609 N N . ASP A 1 80 ? 5.880 -4.274 -25.693 1.00 58.25 80 ASP A N 1
ATOM 610 C CA . ASP A 1 80 ? 7.242 -4.531 -26.106 1.00 58.25 80 ASP A CA 1
ATOM 611 C C . ASP A 1 80 ? 8.124 -4.860 -24.882 1.00 58.25 80 ASP A C 1
ATOM 613 O O . ASP A 1 80 ? 8.435 -3.981 -24.077 1.00 58.25 80 ASP A O 1
ATOM 617 N N . VAL A 1 81 ? 8.590 -6.122 -24.845 1.00 54.50 81 VAL A N 1
ATOM 618 C CA . VAL A 1 81 ? 10.002 -6.518 -24.623 1.00 54.50 81 VAL A CA 1
ATOM 619 C C . VAL A 1 81 ? 10.392 -7.257 -23.310 1.00 54.50 81 VAL A C 1
ATOM 621 O O . VAL A 1 81 ? 10.127 -6.816 -22.198 1.00 54.50 81 VAL A O 1
ATOM 624 N N . ILE A 1 82 ? 11.159 -8.341 -23.555 1.00 51.75 82 ILE A N 1
ATOM 625 C CA . ILE A 1 82 ? 12.174 -9.080 -22.760 1.00 51.75 82 ILE A CA 1
ATOM 626 C C . ILE A 1 82 ? 11.714 -10.010 -21.623 1.00 51.75 82 ILE A C 1
ATOM 628 O O . ILE A 1 82 ? 10.805 -9.719 -20.855 1.00 51.75 82 ILE A O 1
ATOM 632 N N . ASP A 1 83 ? 12.380 -11.171 -21.590 1.00 50.22 83 ASP A N 1
ATOM 633 C CA . ASP A 1 83 ? 12.187 -12.323 -20.709 1.00 50.22 83 ASP A CA 1
ATOM 634 C C . ASP A 1 83 ? 11.810 -11.938 -19.263 1.00 50.22 83 ASP A C 1
ATOM 636 O O . ASP A 1 83 ? 12.553 -11.214 -18.594 1.00 50.22 83 ASP A O 1
ATOM 640 N N . PRO A 1 84 ? 10.671 -12.426 -18.741 1.00 56.72 84 PRO A N 1
ATOM 641 C CA . PRO A 1 84 ? 10.164 -12.042 -17.425 1.00 56.72 84 PRO A CA 1
ATOM 642 C C . PRO A 1 84 ? 11.041 -12.518 -16.254 1.00 56.72 84 PRO A C 1
ATOM 644 O O . PRO A 1 84 ? 10.891 -11.988 -15.152 1.00 56.72 84 PRO A O 1
ATOM 647 N N . GLU A 1 85 ? 11.934 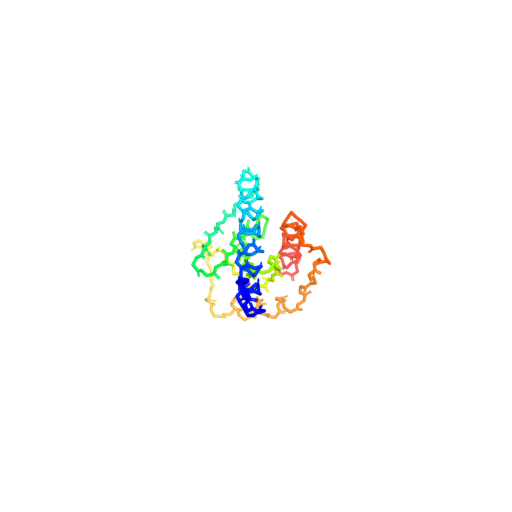-13.493 -16.465 1.00 57.53 85 GLU A N 1
ATOM 648 C CA . GLU A 1 85 ? 12.838 -14.006 -15.422 1.00 57.53 85 GLU A CA 1
ATOM 649 C C . GLU A 1 85 ? 13.987 -13.033 -15.103 1.00 57.53 85 GLU A C 1
ATOM 651 O O . GLU A 1 85 ? 14.217 -12.749 -13.927 1.00 57.53 85 GLU A O 1
ATOM 656 N N . ASP A 1 86 ? 14.629 -12.418 -16.104 1.00 53.44 86 ASP A N 1
ATOM 657 C CA . ASP A 1 86 ? 15.762 -11.498 -15.883 1.00 53.44 86 ASP A CA 1
ATOM 658 C C . ASP A 1 86 ? 15.337 -10.181 -15.203 1.00 53.44 86 ASP A C 1
ATOM 660 O O . ASP A 1 86 ? 16.087 -9.568 -14.438 1.00 53.44 86 ASP A O 1
ATOM 664 N N . VAL A 1 87 ? 14.099 -9.739 -15.446 1.00 59.06 87 VAL A N 1
ATOM 665 C CA . VAL A 1 87 ? 13.551 -8.502 -14.866 1.00 59.06 87 VAL A CA 1
ATOM 666 C C . VAL A 1 87 ? 13.155 -8.698 -13.397 1.00 59.06 87 VAL A C 1
ATOM 668 O O . VAL A 1 87 ? 13.268 -7.765 -12.600 1.00 59.06 87 VAL A O 1
ATOM 671 N N . ALA A 1 88 ? 12.709 -9.898 -13.014 1.00 59.41 88 ALA A N 1
ATOM 672 C CA . ALA A 1 88 ? 12.304 -10.196 -11.642 1.00 59.41 88 ALA A CA 1
ATOM 673 C C . ALA A 1 88 ? 13.500 -10.206 -10.672 1.00 59.41 88 ALA A C 1
ATOM 675 O O . ALA A 1 88 ? 13.401 -9.635 -9.581 1.00 59.41 88 ALA A O 1
ATOM 676 N N . ASP A 1 89 ? 14.637 -10.774 -11.088 1.00 58.72 89 ASP A N 1
ATOM 677 C CA . ASP A 1 89 ? 15.858 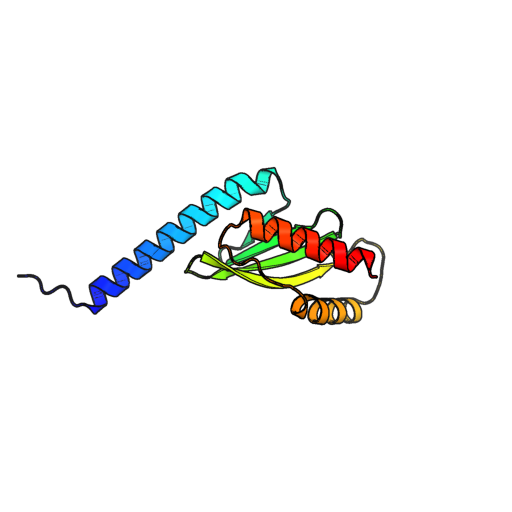-10.809 -10.273 1.00 58.72 89 ASP A CA 1
ATOM 678 C C . ASP A 1 89 ? 16.452 -9.408 -10.071 1.00 58.72 89 ASP A C 1
ATOM 680 O O . ASP A 1 89 ? 16.803 -9.036 -8.949 1.00 58.72 89 ASP A O 1
ATOM 684 N N . ALA A 1 90 ? 16.479 -8.572 -11.116 1.00 63.75 90 ALA A N 1
ATOM 685 C CA . ALA A 1 90 ? 16.990 -7.203 -11.018 1.00 63.75 90 ALA A CA 1
ATOM 686 C C . ALA A 1 90 ? 16.223 -6.355 -9.986 1.00 63.75 90 ALA A C 1
ATOM 688 O O . ALA A 1 90 ? 16.821 -5.569 -9.249 1.00 63.75 90 ALA A O 1
ATOM 689 N N . PHE A 1 91 ? 14.904 -6.534 -9.881 1.00 71.12 91 PHE A N 1
ATOM 690 C CA . PHE A 1 91 ? 14.088 -5.810 -8.905 1.00 71.12 91 PHE A CA 1
ATOM 691 C C . PHE A 1 91 ? 14.225 -6.311 -7.477 1.00 71.12 91 PHE A C 1
ATOM 693 O O . PHE A 1 91 ? 14.065 -5.516 -6.548 1.00 71.12 91 PHE A O 1
ATOM 700 N N . HIS A 1 92 ? 14.517 -7.597 -7.289 1.00 69.62 92 HIS A N 1
ATOM 701 C CA . HIS A 1 92 ? 14.730 -8.143 -5.957 1.00 69.62 92 HIS A CA 1
ATOM 702 C C . HIS A 1 92 ? 15.966 -7.518 -5.302 1.00 69.62 92 HIS A C 1
ATOM 704 O O . HIS A 1 92 ? 15.875 -7.046 -4.172 1.00 69.62 92 HIS A O 1
ATOM 710 N N . TYR A 1 93 ? 17.071 -7.401 -6.047 1.00 61.72 93 TYR A N 1
ATOM 711 C CA . TYR A 1 93 ? 18.285 -6.737 -5.560 1.00 61.72 93 TYR A CA 1
ATOM 712 C C . TYR A 1 93 ? 18.069 -5.252 -5.272 1.00 61.72 93 TYR A C 1
ATOM 714 O O . TYR A 1 93 ? 18.534 -4.746 -4.257 1.00 61.72 93 TYR A O 1
ATOM 722 N N . ARG A 1 94 ? 17.308 -4.548 -6.118 1.00 77.06 94 ARG A N 1
ATOM 723 C CA . ARG A 1 94 ? 17.000 -3.134 -5.871 1.00 77.06 94 ARG A CA 1
ATOM 724 C C . ARG A 1 94 ? 16.123 -2.949 -4.641 1.00 77.06 94 ARG A C 1
ATOM 726 O O . ARG A 1 94 ? 16.316 -1.992 -3.910 1.00 77.06 94 ARG A O 1
ATOM 733 N N . LEU A 1 95 ? 15.188 -3.85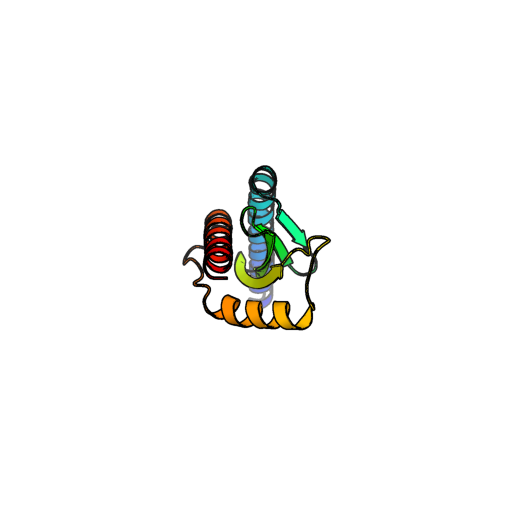3 -4.360 1.00 85.25 95 LEU A N 1
ATOM 734 C CA . LEU A 1 95 ? 14.332 -3.729 -3.179 1.00 85.25 95 LEU A CA 1
ATOM 735 C C . LEU A 1 95 ? 15.138 -3.644 -1.867 1.00 85.25 95 LEU A C 1
ATOM 737 O O . LEU A 1 95 ? 14.709 -2.949 -0.947 1.00 85.25 95 LEU A O 1
ATOM 741 N N . GLU A 1 96 ? 16.293 -4.311 -1.787 1.00 85.31 96 GLU A N 1
ATOM 742 C CA . GLU A 1 96 ? 17.181 -4.269 -0.616 1.00 85.31 96 GLU A CA 1
ATOM 743 C C . GLU A 1 96 ? 17.847 -2.899 -0.403 1.00 85.31 96 GLU A C 1
ATOM 745 O O . GLU A 1 96 ? 18.151 -2.542 0.736 1.00 85.31 96 GLU A O 1
ATOM 750 N N . ASP A 1 97 ? 18.005 -2.103 -1.465 1.00 87.94 97 ASP A N 1
ATOM 751 C CA . ASP A 1 97 ? 18.567 -0.748 -1.403 1.00 87.94 97 ASP A CA 1
ATOM 752 C C . ASP A 1 97 ? 17.550 0.292 -0.890 1.00 87.94 97 ASP A C 1
ATOM 754 O O . ASP A 1 97 ? 17.911 1.433 -0.578 1.00 87.94 97 ASP A O 1
ATOM 758 N N . PHE A 1 98 ? 16.264 -0.069 -0.798 1.00 91.62 98 PHE A N 1
ATOM 759 C CA . PHE A 1 98 ? 15.223 0.854 -0.360 1.00 91.62 98 PHE A CA 1
ATOM 760 C C . PHE A 1 98 ? 15.367 1.205 1.126 1.00 91.62 98 PHE A C 1
ATOM 762 O O . PHE A 1 98 ? 15.255 0.359 2.017 1.00 91.62 98 PHE A O 1
ATOM 769 N N . THR A 1 99 ? 15.514 2.499 1.408 1.00 92.44 99 THR A N 1
ATOM 770 C CA . THR A 1 99 ? 15.503 3.027 2.774 1.00 92.44 99 THR A CA 1
ATOM 771 C C . THR A 1 99 ? 14.105 3.524 3.121 1.00 92.44 99 THR A C 1
ATOM 773 O O . THR A 1 99 ? 13.640 4.531 2.597 1.00 92.44 99 THR A O 1
ATOM 776 N N . ALA A 1 100 ? 13.424 2.819 4.023 1.00 92.19 100 ALA A N 1
ATOM 777 C CA . ALA A 1 100 ? 12.091 3.209 4.470 1.00 92.19 100 ALA A CA 1
ATOM 778 C C . ALA A 1 100 ? 12.102 4.550 5.234 1.00 92.19 100 ALA A C 1
ATOM 780 O O . ALA A 1 100 ? 12.980 4.752 6.081 1.00 92.19 100 ALA A O 1
ATOM 781 N N . PRO A 1 101 ? 11.098 5.426 5.031 1.00 94.06 101 PRO A N 1
ATOM 782 C CA . PRO A 1 101 ? 10.956 6.621 5.849 1.00 94.06 101 PRO A CA 1
ATOM 783 C C . PRO A 1 101 ? 10.669 6.252 7.308 1.00 94.06 101 PRO A C 1
ATOM 785 O O . PRO A 1 101 ? 10.051 5.230 7.619 1.00 94.06 101 PRO A O 1
ATOM 788 N N . LEU A 1 102 ? 11.096 7.120 8.228 1.00 89.00 102 LEU A N 1
ATOM 789 C CA . LEU A 1 102 ? 10.900 6.914 9.669 1.00 89.00 102 LEU A CA 1
ATOM 790 C C . LEU A 1 102 ? 9.433 7.068 10.090 1.00 89.00 102 LEU A C 1
ATOM 792 O O . LEU A 1 102 ? 9.031 6.580 11.151 1.00 89.00 102 LEU A O 1
ATOM 796 N N . SER A 1 103 ? 8.635 7.776 9.291 1.00 90.50 103 SER A N 1
ATOM 797 C CA . SER A 1 103 ? 7.244 8.052 9.614 1.00 90.50 103 SER A CA 1
ATOM 798 C C . SER A 1 103 ? 6.304 6.908 9.219 1.00 90.50 103 SER A C 1
ATOM 800 O O . SER A 1 103 ? 6.611 6.019 8.422 1.00 90.50 103 SER A O 1
ATOM 802 N N . ARG A 1 104 ? 5.097 6.951 9.793 1.00 86.94 104 ARG A N 1
ATOM 803 C CA . ARG A 1 104 ? 3.964 6.101 9.393 1.00 86.94 104 ARG A CA 1
ATOM 804 C C . ARG A 1 104 ? 2.999 6.826 8.451 1.00 86.94 104 ARG A C 1
ATOM 806 O O . ARG A 1 104 ? 1.854 6.410 8.329 1.00 86.94 104 ARG A O 1
ATOM 813 N N . SER A 1 105 ? 3.419 7.934 7.848 1.00 93.12 105 SER A N 1
ATOM 814 C CA . SER A 1 105 ? 2.584 8.699 6.924 1.00 93.12 105 SER A CA 1
ATOM 815 C C . SER A 1 105 ? 2.523 7.992 5.576 1.00 93.12 105 SER A C 1
ATOM 817 O O . SER A 1 105 ? 3.560 7.792 4.945 1.00 93.12 105 SER A O 1
ATOM 819 N N . LEU A 1 106 ? 1.325 7.631 5.109 1.00 94.12 106 LEU A N 1
ATOM 820 C CA . LEU A 1 106 ? 1.190 6.985 3.804 1.00 94.12 106 LEU A CA 1
ATOM 821 C C . LEU A 1 106 ? 1.650 7.908 2.661 1.00 94.12 106 LEU A C 1
ATOM 823 O O . LEU A 1 106 ? 2.219 7.428 1.684 1.00 94.12 106 LEU A O 1
ATOM 827 N N . ASP A 1 107 ? 1.458 9.222 2.791 1.00 94.00 107 ASP A N 1
ATOM 828 C CA . ASP A 1 107 ? 1.944 10.210 1.822 1.00 94.00 107 ASP A CA 1
ATOM 829 C C . ASP A 1 107 ? 3.456 10.150 1.645 1.00 94.00 107 ASP A C 1
ATOM 831 O O . ASP A 1 107 ? 3.943 10.116 0.519 1.00 94.00 107 ASP A O 1
ATOM 835 N N . GLU A 1 108 ? 4.189 10.122 2.758 1.00 94.62 108 GLU A N 1
ATOM 836 C CA . GLU A 1 108 ? 5.651 10.078 2.747 1.00 94.62 108 GLU A CA 1
ATOM 837 C C . GLU A 1 108 ? 6.126 8.762 2.138 1.00 94.62 108 GLU A C 1
ATOM 839 O O . GLU A 1 108 ? 6.955 8.764 1.238 1.00 94.62 108 GLU A O 1
ATOM 844 N N . TRP A 1 109 ? 5.503 7.645 2.518 1.00 95.50 109 TRP A N 1
ATOM 845 C CA . TRP A 1 109 ? 5.780 6.347 1.907 1.00 95.50 109 TRP A CA 1
ATOM 846 C C . TRP A 1 109 ? 5.559 6.333 0.390 1.00 95.50 109 TRP A C 1
ATOM 848 O O . TRP A 1 109 ? 6.381 5.784 -0.336 1.00 95.50 109 TRP A O 1
ATOM 858 N N . ILE A 1 110 ? 4.479 6.935 -0.114 1.00 93.94 110 ILE A N 1
ATOM 859 C CA . ILE A 1 110 ? 4.225 7.012 -1.561 1.00 93.94 110 ILE A CA 1
ATOM 860 C C . ILE A 1 110 ? 5.270 7.879 -2.266 1.00 93.94 110 ILE A C 1
ATOM 862 O O . ILE A 1 110 ? 5.694 7.533 -3.369 1.00 93.94 110 ILE A O 1
ATOM 866 N N . LEU A 1 111 ? 5.670 8.999 -1.663 1.00 92.38 111 LEU A N 1
ATOM 867 C CA . LEU A 1 111 ? 6.687 9.885 -2.228 1.00 92.38 111 LEU A CA 1
ATOM 868 C C . LEU A 1 111 ? 8.047 9.186 -2.310 1.00 92.38 111 LEU A C 1
ATOM 870 O O . LEU A 1 111 ? 8.612 9.120 -3.397 1.00 92.38 111 LEU A O 1
ATOM 874 N N . GLU A 1 112 ? 8.510 8.596 -1.209 1.00 94.12 112 GLU A N 1
ATOM 875 C CA . GLU A 1 112 ? 9.793 7.885 -1.146 1.00 94.12 112 GLU A CA 1
ATOM 876 C C . GLU A 1 112 ? 9.833 6.691 -2.107 1.00 94.12 112 GLU A C 1
ATOM 878 O O . GLU A 1 112 ? 10.813 6.486 -2.816 1.00 94.12 112 GLU A O 1
ATOM 883 N N . VAL A 1 113 ? 8.748 5.914 -2.204 1.00 93.69 113 VAL A N 1
ATOM 884 C CA . VAL A 1 113 ? 8.678 4.790 -3.153 1.00 93.69 113 VAL A CA 1
ATOM 885 C C . VAL A 1 113 ? 8.708 5.277 -4.603 1.00 93.69 113 VAL A C 1
ATOM 887 O O . VAL A 1 113 ? 9.358 4.652 -5.441 1.00 93.69 113 VAL A O 1
ATOM 890 N N . ASN A 1 114 ? 8.021 6.377 -4.920 1.00 91.50 114 ASN A N 1
ATOM 891 C CA . ASN A 1 114 ? 8.062 6.960 -6.262 1.00 91.50 114 ASN A CA 1
ATOM 892 C C . ASN A 1 114 ? 9.463 7.472 -6.624 1.00 91.50 114 ASN A C 1
ATOM 894 O O . ASN A 1 114 ? 9.910 7.244 -7.750 1.00 91.50 114 ASN A O 1
ATOM 898 N N . ASP A 1 115 ? 10.135 8.159 -5.698 1.00 90.69 115 ASP A N 1
ATOM 899 C CA . ASP A 1 115 ? 11.492 8.675 -5.901 1.00 90.69 115 ASP A CA 1
ATOM 900 C C . ASP A 1 115 ? 12.483 7.528 -6.103 1.00 90.69 115 ASP A C 1
ATOM 902 O O . ASP A 1 115 ? 13.179 7.461 -7.117 1.00 90.69 115 ASP A O 1
ATOM 906 N N . PHE A 1 116 ? 12.415 6.529 -5.224 1.00 90.81 116 PHE A N 1
ATOM 907 C CA . PHE A 1 116 ? 13.209 5.315 -5.320 1.00 90.81 116 PHE A CA 1
ATOM 908 C C . PHE A 1 116 ? 13.045 4.600 -6.671 1.00 90.81 116 PHE A C 1
ATOM 910 O O . PHE A 1 116 ? 14.028 4.292 -7.345 1.00 90.81 116 PHE A O 1
ATOM 917 N N . CYS A 1 117 ? 11.803 4.382 -7.116 1.00 88.38 117 CYS A N 1
ATOM 918 C CA . CYS A 1 117 ? 11.525 3.743 -8.407 1.00 88.38 117 CYS A CA 1
ATOM 919 C C . CYS A 1 117 ? 12.021 4.575 -9.599 1.00 88.38 117 CYS A C 1
ATOM 921 O O . CYS A 1 117 ? 12.467 4.017 -10.604 1.00 88.38 117 CYS A O 1
ATOM 923 N N . THR A 1 118 ? 11.970 5.905 -9.494 1.00 85.44 118 THR A N 1
ATOM 924 C CA . THR A 1 118 ? 12.506 6.801 -10.527 1.00 85.44 118 THR A CA 1
ATOM 925 C C . THR A 1 118 ? 14.027 6.663 -10.617 1.00 85.44 118 THR A C 1
ATOM 927 O O . THR A 1 118 ? 14.547 6.476 -11.715 1.00 85.44 118 THR A O 1
ATOM 930 N N . GLY A 1 119 ? 14.726 6.629 -9.478 1.00 84.19 119 GLY A N 1
ATOM 931 C CA . GLY A 1 119 ? 16.176 6.420 -9.429 1.00 84.19 119 GLY A CA 1
ATOM 932 C C . GLY A 1 119 ? 16.631 5.081 -10.022 1.00 84.19 119 GLY A C 1
ATOM 933 O O . GLY A 1 119 ? 17.664 5.030 -10.690 1.00 84.19 119 GLY A O 1
ATOM 934 N N . ILE A 1 120 ? 15.840 4.010 -9.857 1.00 82.56 120 ILE A N 1
ATOM 935 C CA . ILE A 1 120 ? 16.106 2.716 -10.518 1.00 82.56 120 ILE A CA 1
ATOM 936 C C . ILE A 1 120 ? 16.091 2.866 -12.045 1.00 82.56 120 ILE A C 1
ATOM 938 O O . ILE A 1 120 ? 16.939 2.294 -12.723 1.00 82.56 120 ILE A O 1
ATOM 942 N N . THR A 1 121 ? 15.146 3.639 -12.585 1.00 69.75 121 THR A N 1
ATOM 943 C CA . THR A 1 121 ? 14.979 3.803 -14.040 1.00 69.75 121 THR A CA 1
ATOM 944 C C . THR A 1 121 ? 16.076 4.674 -14.651 1.00 69.75 121 THR A C 1
ATOM 946 O O . THR A 1 121 ? 16.469 4.445 -15.784 1.00 69.75 121 THR A O 1
ATOM 949 N N . GLU A 1 122 ? 16.598 5.659 -13.915 1.00 63.59 122 GLU A N 1
ATOM 950 C CA . GLU A 1 122 ? 17.690 6.528 -14.388 1.00 63.59 122 GLU A CA 1
ATOM 951 C C . GLU A 1 122 ? 19.073 5.851 -14.354 1.00 63.59 122 GLU A C 1
ATOM 953 O O . GLU A 1 122 ? 20.017 6.342 -14.972 1.00 63.59 122 GLU A O 1
ATOM 958 N N . THR A 1 123 ? 19.208 4.740 -13.623 1.00 58.69 123 THR A N 1
ATOM 959 C CA . THR A 1 123 ? 20.456 3.962 -13.519 1.00 58.69 123 THR A CA 1
ATOM 960 C C . THR A 1 123 ? 20.472 2.684 -14.365 1.00 58.69 123 THR A C 1
ATOM 962 O O . THR A 1 123 ? 21.479 1.972 -14.334 1.00 58.69 123 THR A O 1
ATOM 965 N N . GLY A 1 124 ? 19.392 2.396 -15.101 1.00 49.78 124 GLY A N 1
ATOM 9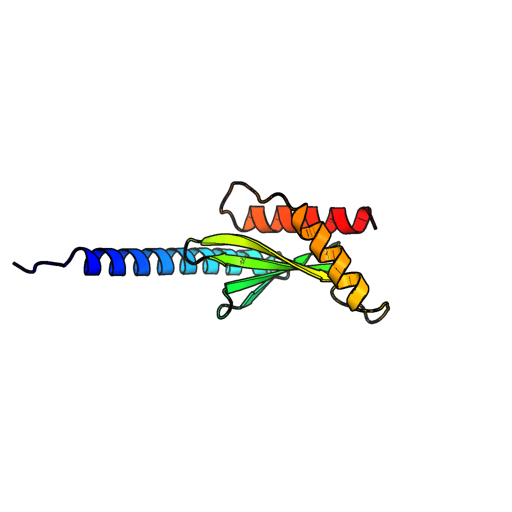66 C CA . GLY A 1 124 ? 19.287 1.313 -16.091 1.00 49.78 124 GLY A CA 1
ATOM 967 C C . GLY A 1 124 ? 19.350 1.833 -17.521 1.00 49.78 124 GLY A C 1
ATOM 968 O O . GLY A 1 124 ? 19.769 1.041 -18.392 1.00 49.78 124 GLY A O 1
#

Organism: NCBI:txid27848

Sequence (124 aa):
LATFSAAGAVLVSYLQSRLLVDACLNADLTRLRRQYPIDWDPAKRHLHLLTGRANILATLSVSTSGAFRLVGLQHKATDDVIDPEDVADAFHYRLEDFTAPLSRSLDEWILEVNDFCTGITETG